Protein AF-A0A2E0HVS5-F1 (afdb_monomer_lite)

Sequence (88 aa):
EKIAENPWAQRGAVIALAGLGASSYVKNTAGAAESQDRIDDLKKNDPNNIGIGAHESSRDGAKSTASLSLGVAVASLVYGYFAGVFTE

Radius of gyration: 19.06 Å; chains: 1; bounding box: 39×22×56 Å

Secondary structure (DSSP, 8-state):
--GGG-HHHHHHHHHHHHHHHHHHHHHHHHHHHHHHHHHHHHHHH-TT-THHHHHHHHHHHHHHHHHHHHHHHHHHHHHHHHTTTT--

pLDDT: mean 77.66, std 8.37, range [40.75, 86.62]

Foldseek 3Di:
DDPVPPLVSLLVVLVVLLVQLQVLLVVLQVLLVVLVVVLVVCCVVPVPDPCNVVSVVSNVVSNVSSVVSNVRNVVSVVCCVVVCSVPD

Structure (mmCIF, N/CA/C/O backbone):
data_AF-A0A2E0HVS5-F1
#
_entry.id   AF-A0A2E0HVS5-F1
#
loop_
_atom_site.group_PDB
_atom_site.id
_atom_site.type_symbol
_atom_site.label_atom_id
_atom_site.label_alt_id
_atom_site.label_comp_id
_atom_site.label_asym_id
_atom_site.label_entity_id
_atom_site.label_seq_id
_atom_site.pdbx_PDB_ins_code
_atom_site.Cartn_x
_atom_site.Cartn_y
_atom_site.Cartn_z
_atom_site.occupancy
_atom_site.B_iso_or_equiv
_atom_site.auth_seq_id
_atom_site.auth_comp_id
_atom_site.auth_asym_id
_atom_site.auth_atom_id
_atom_site.pdbx_PDB_model_num
ATOM 1 N N . GLU A 1 1 ? -12.591 19.399 27.922 1.00 40.75 1 GLU A N 1
ATOM 2 C CA . GLU A 1 1 ? -12.429 17.945 28.111 1.00 40.75 1 GLU A CA 1
ATOM 3 C C . GLU A 1 1 ? -11.968 17.272 26.824 1.00 40.75 1 GLU A C 1
ATOM 5 O O . GLU A 1 1 ? -12.064 17.852 25.746 1.00 40.75 1 GLU A O 1
ATOM 10 N N . LYS A 1 2 ? -11.369 16.090 26.966 1.00 51.03 2 LYS A N 1
ATOM 11 C CA . LYS A 1 2 ? -10.648 15.340 25.939 1.00 51.03 2 LYS A CA 1
ATOM 12 C C . LYS A 1 2 ? -11.560 14.934 24.779 1.00 51.03 2 LYS A C 1
ATOM 14 O O . LYS A 1 2 ? -12.438 14.097 24.934 1.00 51.03 2 LYS A O 1
ATOM 19 N N . ILE A 1 3 ? -11.226 15.380 23.570 1.00 48.59 3 ILE A N 1
ATOM 20 C CA . ILE A 1 3 ? -11.726 14.780 22.315 1.00 48.59 3 ILE A CA 1
ATOM 21 C C . ILE A 1 3 ? -11.408 13.261 22.270 1.00 48.59 3 ILE A C 1
ATOM 23 O O . ILE A 1 3 ? -12.083 12.497 21.590 1.00 48.59 3 ILE A O 1
ATOM 27 N N . ALA A 1 4 ? -10.427 12.815 23.067 1.00 53.28 4 ALA A N 1
ATOM 28 C CA . ALA A 1 4 ? -10.039 11.420 23.260 1.00 53.28 4 ALA A CA 1
ATOM 29 C C . ALA A 1 4 ? -10.973 10.574 24.160 1.00 53.28 4 ALA A C 1
ATOM 31 O O . ALA A 1 4 ? -10.709 9.389 24.310 1.00 53.28 4 ALA A O 1
ATOM 32 N N . GLU A 1 5 ? -12.027 11.131 24.770 1.00 59.16 5 GLU A N 1
ATOM 33 C CA . GLU A 1 5 ? -12.972 10.354 25.605 1.00 59.16 5 GLU A CA 1
ATOM 34 C C . GLU A 1 5 ? -14.247 9.927 24.869 1.00 59.16 5 GLU A C 1
ATOM 36 O O . GLU A 1 5 ? -15.031 9.154 25.413 1.00 59.16 5 GLU A O 1
ATOM 41 N N . ASN A 1 6 ? -14.462 10.377 23.627 1.00 68.56 6 ASN A N 1
ATOM 42 C CA . ASN A 1 6 ? -15.585 9.897 22.829 1.00 68.56 6 ASN A CA 1
ATOM 43 C C . ASN A 1 6 ? -15.168 8.638 22.040 1.00 68.56 6 ASN A C 1
ATOM 45 O O . ASN A 1 6 ? -14.412 8.762 21.068 1.00 68.56 6 ASN A O 1
ATOM 49 N N . PRO A 1 7 ? -15.676 7.439 22.384 1.00 67.75 7 PRO A N 1
ATOM 50 C CA . PRO A 1 7 ? -15.333 6.200 21.684 1.00 67.75 7 PRO A CA 1
ATOM 51 C C . PRO A 1 7 ? -15.648 6.256 20.180 1.00 67.75 7 PRO A C 1
ATOM 53 O O . PRO A 1 7 ? -14.939 5.650 19.377 1.00 67.75 7 PRO A O 1
ATOM 56 N N . TRP A 1 8 ? -16.629 7.060 19.756 1.00 75.19 8 TRP A N 1
ATOM 57 C CA . TRP A 1 8 ? -16.914 7.293 18.336 1.00 75.19 8 TRP A CA 1
ATOM 58 C C . TRP A 1 8 ? -15.855 8.145 17.631 1.00 75.19 8 TRP A C 1
ATOM 60 O O . TRP A 1 8 ? -15.556 7.899 16.463 1.00 75.19 8 TRP A O 1
ATOM 70 N N . ALA A 1 9 ? -15.249 9.111 18.327 1.00 78.44 9 ALA A N 1
ATOM 71 C CA . ALA A 1 9 ? -14.152 9.907 17.777 1.00 78.44 9 ALA A CA 1
ATOM 72 C C . ALA A 1 9 ? -12.890 9.048 17.595 1.00 78.44 9 ALA A C 1
ATOM 74 O O . ALA A 1 9 ? -12.225 9.138 16.564 1.00 78.44 9 ALA A O 1
ATOM 75 N N . GLN A 1 10 ? -12.607 8.156 18.550 1.00 73.00 10 GLN A N 1
ATOM 76 C CA . GLN A 1 10 ? -11.494 7.209 18.455 1.00 73.00 10 GLN A CA 1
ATOM 77 C C . GLN A 1 10 ? -11.719 6.168 17.343 1.00 73.00 10 GLN A C 1
ATOM 79 O O . GLN A 1 10 ? -10.813 5.936 16.541 1.00 73.00 10 GLN A O 1
ATOM 84 N N . ARG A 1 11 ? -12.939 5.615 17.217 1.00 80.38 11 ARG A N 1
ATOM 85 C CA . ARG A 1 11 ? -13.353 4.761 16.080 1.00 80.38 11 ARG A CA 1
ATOM 86 C C . ARG A 1 11 ? -13.151 5.468 14.744 1.00 80.38 11 ARG A C 1
ATOM 88 O O . ARG A 1 11 ? -12.515 4.917 13.847 1.00 80.38 11 ARG A O 1
ATOM 95 N N . GLY A 1 12 ? -13.656 6.695 14.626 1.00 82.50 12 GLY A N 1
ATOM 96 C CA . GLY A 1 12 ? -13.537 7.501 13.413 1.00 82.50 12 GLY A CA 1
ATOM 97 C C . GLY A 1 12 ? -12.082 7.756 13.019 1.00 82.50 12 GLY A C 1
ATOM 98 O O . GLY A 1 12 ? -11.729 7.581 11.856 1.00 82.50 12 GLY A O 1
ATOM 99 N N . ALA A 1 13 ? -11.221 8.090 13.984 1.00 82.75 13 ALA A N 1
ATOM 100 C CA . ALA A 1 13 ? -9.799 8.323 13.739 1.00 82.75 13 ALA A CA 1
ATOM 101 C C . ALA A 1 13 ? -9.067 7.059 13.256 1.00 82.75 13 ALA A C 1
ATOM 103 O O . ALA A 1 13 ? -8.303 7.126 12.292 1.00 82.75 13 ALA A O 1
ATOM 104 N N . VAL A 1 14 ? -9.326 5.904 13.880 1.00 82.69 14 VAL A N 1
ATOM 105 C CA . VAL A 1 14 ? -8.714 4.625 13.482 1.00 82.69 14 VAL A CA 1
ATOM 106 C C . VAL A 1 14 ? -9.144 4.217 12.073 1.00 82.69 14 VAL A C 1
ATOM 108 O O . VAL A 1 14 ? -8.297 3.860 11.255 1.00 82.69 14 VAL A O 1
ATOM 111 N N . ILE A 1 15 ? -10.441 4.306 11.760 1.00 84.69 15 ILE A N 1
ATOM 112 C CA . ILE A 1 15 ? -10.958 3.975 10.424 1.00 84.69 15 ILE A CA 1
ATOM 113 C C . ILE A 1 15 ? -10.425 4.957 9.377 1.00 84.69 15 ILE A C 1
ATOM 115 O O . ILE A 1 15 ? -10.043 4.531 8.289 1.00 84.69 15 ILE A O 1
ATOM 119 N N . ALA A 1 16 ? -10.344 6.251 9.696 1.00 85.12 16 ALA A N 1
ATOM 120 C CA . ALA A 1 16 ? -9.780 7.247 8.791 1.00 85.12 16 ALA A CA 1
ATOM 121 C C . ALA A 1 16 ? -8.303 6.956 8.484 1.00 85.12 16 ALA A C 1
ATOM 123 O O . ALA A 1 16 ? -7.922 6.930 7.316 1.00 85.12 16 ALA A O 1
ATOM 124 N N . LEU A 1 17 ? -7.481 6.663 9.498 1.00 83.69 17 LEU A N 1
ATOM 125 C CA . LEU A 1 17 ? -6.075 6.281 9.310 1.00 83.69 17 LEU A CA 1
ATOM 126 C C . LEU A 1 17 ? -5.930 4.996 8.490 1.00 83.69 17 LEU A C 1
ATOM 128 O O . LEU A 1 17 ? -5.126 4.950 7.558 1.00 83.69 17 LEU A O 1
ATOM 132 N N . ALA A 1 18 ? -6.742 3.979 8.783 1.00 81.50 18 ALA A N 1
ATOM 133 C CA . ALA A 1 18 ? -6.752 2.737 8.020 1.00 81.50 18 ALA A CA 1
ATOM 134 C C . ALA A 1 18 ? -7.162 2.964 6.554 1.00 81.50 18 ALA A C 1
ATOM 136 O O . ALA A 1 18 ? -6.509 2.455 5.643 1.00 81.50 18 ALA A O 1
ATOM 137 N N . GLY A 1 19 ? -8.192 3.778 6.313 1.00 81.69 19 GLY A N 1
ATOM 138 C CA . GLY A 1 19 ? -8.658 4.142 4.975 1.00 81.69 19 GLY A CA 1
ATOM 139 C C . GLY A 1 19 ? -7.637 4.966 4.187 1.00 81.69 19 GLY A C 1
ATOM 140 O O . GLY A 1 19 ? -7.427 4.723 2.996 1.00 81.69 19 GLY A O 1
ATOM 141 N N . LEU A 1 20 ? -6.942 5.902 4.837 1.00 83.50 20 LEU A N 1
ATOM 142 C CA . LEU A 1 20 ? -5.846 6.662 4.228 1.00 83.50 20 LEU A CA 1
ATOM 143 C C . LEU A 1 20 ? -4.660 5.752 3.878 1.00 83.50 20 LEU A C 1
ATOM 145 O O . LEU A 1 20 ? -4.141 5.832 2.767 1.00 83.50 20 LEU A O 1
ATOM 149 N N . GLY A 1 21 ? -4.279 4.835 4.771 1.00 79.00 21 GLY A N 1
ATOM 150 C CA . GLY A 1 21 ? -3.224 3.853 4.505 1.00 79.00 21 GLY A CA 1
ATOM 151 C C . GLY A 1 21 ? -3.574 2.906 3.351 1.0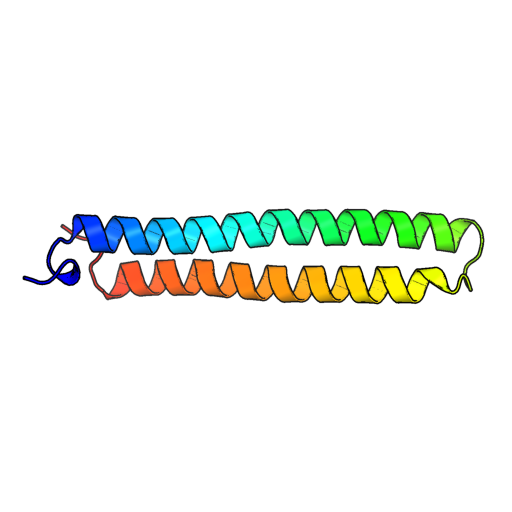0 79.00 21 GLY A C 1
ATOM 152 O O . GLY A 1 21 ? -2.772 2.715 2.438 1.00 79.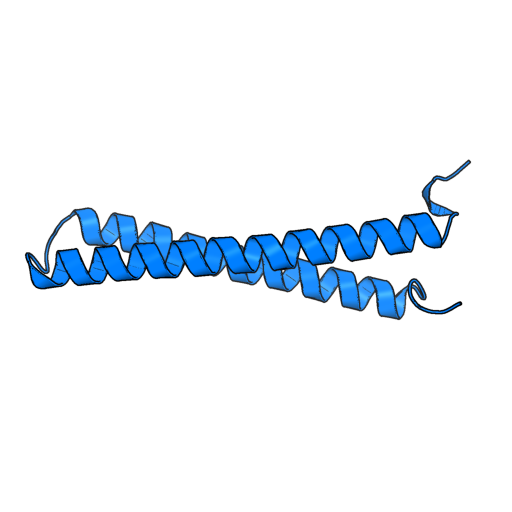00 21 GLY A O 1
ATOM 153 N N . ALA A 1 22 ? -4.800 2.377 3.320 1.00 77.94 22 ALA A N 1
ATOM 154 C CA . ALA A 1 22 ? -5.262 1.500 2.244 1.00 77.94 22 ALA A CA 1
ATOM 155 C C . ALA A 1 22 ? -5.373 2.234 0.894 1.00 77.94 22 ALA A C 1
ATOM 157 O O . ALA A 1 22 ? -4.924 1.725 -0.132 1.00 77.94 22 ALA A O 1
ATOM 158 N N . SER A 1 23 ? -5.923 3.451 0.875 1.00 78.75 23 SER A N 1
ATOM 159 C CA . SER A 1 23 ? -6.030 4.245 -0.358 1.00 78.75 23 SER A CA 1
ATOM 160 C C . SER A 1 23 ? -4.663 4.680 -0.894 1.00 78.75 23 SER A C 1
ATOM 162 O O . SER A 1 23 ? -4.436 4.622 -2.104 1.00 78.75 23 SER A O 1
ATOM 164 N N . SER A 1 24 ? -3.734 5.052 -0.009 1.00 76.81 24 SER A N 1
ATOM 165 C CA . SER A 1 24 ? -2.340 5.328 -0.364 1.00 76.81 24 SER A CA 1
ATOM 166 C C . SER A 1 24 ? -1.660 4.079 -0.936 1.00 76.81 24 SER A C 1
ATOM 168 O O . SER A 1 24 ? -1.053 4.163 -2.001 1.00 76.81 24 SER A O 1
ATOM 170 N N . TYR A 1 25 ? -1.855 2.900 -0.327 1.00 74.06 25 TYR A N 1
ATOM 171 C CA . TYR A 1 25 ? -1.358 1.623 -0.859 1.00 74.06 25 TYR A CA 1
ATOM 172 C C . TYR A 1 25 ? -1.835 1.358 -2.292 1.00 74.06 25 TYR A C 1
ATOM 174 O O . TYR A 1 25 ? -1.017 1.059 -3.165 1.00 74.06 25 TYR A O 1
ATOM 182 N N . VAL A 1 26 ? -3.136 1.510 -2.557 1.00 81.94 26 VAL A N 1
ATOM 183 C CA . VAL A 1 26 ? -3.710 1.274 -3.892 1.00 81.94 26 VAL A CA 1
ATOM 184 C C . VAL A 1 26 ? -3.134 2.250 -4.919 1.00 81.94 26 VAL A C 1
ATOM 186 O O . VAL A 1 26 ? -2.675 1.819 -5.976 1.00 81.94 26 VAL A O 1
ATOM 189 N N . LYS A 1 27 ? -3.098 3.553 -4.608 1.00 81.44 27 LYS A N 1
ATOM 190 C CA . LYS A 1 27 ? -2.565 4.579 -5.522 1.00 81.44 27 LYS A CA 1
ATOM 191 C C . LYS A 1 27 ? -1.101 4.338 -5.865 1.00 81.44 27 LYS A C 1
ATOM 193 O O . LYS A 1 27 ? -0.716 4.428 -7.026 1.00 81.44 27 LYS A O 1
ATOM 198 N N . ASN A 1 28 ? -0.296 3.998 -4.868 1.00 77.94 28 ASN A N 1
ATOM 199 C CA . ASN A 1 28 ? 1.120 3.763 -5.091 1.00 77.94 28 ASN A CA 1
ATOM 200 C C . ASN A 1 28 ? 1.398 2.437 -5.803 1.00 77.94 28 ASN A C 1
ATOM 202 O O . ASN A 1 28 ? 2.328 2.352 -6.597 1.00 77.94 28 ASN A O 1
ATOM 206 N N . THR A 1 29 ? 0.568 1.418 -5.580 1.00 77.56 29 THR A N 1
ATOM 207 C CA . THR A 1 29 ? 0.638 0.171 -6.353 1.00 77.56 29 THR A CA 1
ATOM 208 C C . THR A 1 29 ? 0.291 0.421 -7.823 1.00 77.56 29 THR A C 1
ATOM 210 O O . THR A 1 29 ? 0.985 -0.081 -8.704 1.00 77.56 29 THR A O 1
ATOM 213 N N . ALA A 1 30 ? -0.717 1.255 -8.101 1.00 81.44 30 ALA A N 1
ATOM 214 C CA . ALA A 1 30 ? -1.062 1.660 -9.463 1.00 81.44 30 ALA A CA 1
ATOM 215 C C . ALA A 1 30 ? 0.063 2.471 -10.134 1.00 81.44 30 ALA A C 1
ATOM 217 O O . ALA A 1 30 ? 0.449 2.159 -11.256 1.00 81.44 30 ALA A O 1
ATOM 218 N N . GLY A 1 31 ? 0.659 3.443 -9.432 1.00 73.75 31 GLY A N 1
ATOM 219 C CA . GLY A 1 31 ? 1.802 4.207 -9.952 1.00 73.75 31 GLY A CA 1
ATOM 220 C C . GLY A 1 31 ? 3.054 3.349 -10.193 1.00 73.75 31 GLY A C 1
ATOM 221 O O . GLY A 1 31 ? 3.806 3.587 -11.141 1.00 73.75 31 GLY A O 1
ATOM 222 N N . ALA A 1 32 ? 3.261 2.306 -9.382 1.00 76.81 32 ALA A N 1
ATOM 223 C CA . ALA A 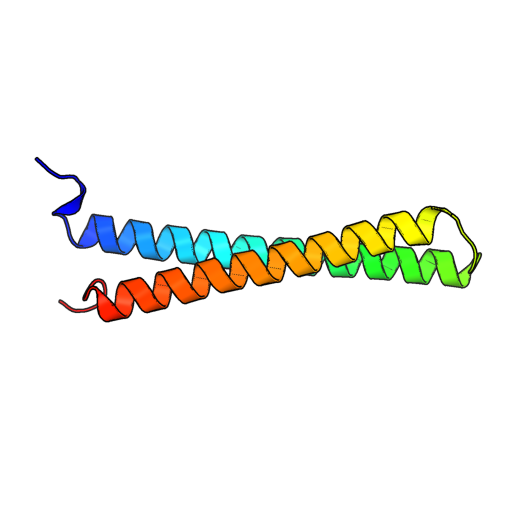1 32 ? 4.308 1.317 -9.621 1.00 76.81 32 ALA A CA 1
ATOM 224 C C . ALA A 1 32 ? 4.044 0.496 -10.895 1.00 76.81 32 ALA A C 1
ATOM 226 O O . ALA A 1 32 ? 4.987 0.220 -11.635 1.00 76.81 32 ALA A O 1
ATOM 227 N N . ALA A 1 33 ? 2.789 0.122 -11.162 1.00 80.38 33 ALA A N 1
ATOM 228 C CA . ALA A 1 33 ? 2.412 -0.589 -12.383 1.00 80.38 33 ALA A CA 1
ATOM 229 C C . ALA A 1 33 ? 2.605 0.286 -13.632 1.00 80.38 33 ALA A C 1
ATOM 231 O O . ALA A 1 33 ? 3.260 -0.145 -14.571 1.00 80.38 33 ALA A O 1
ATOM 232 N N . GLU A 1 34 ? 2.167 1.546 -13.607 1.00 84.88 34 GLU A N 1
ATOM 233 C CA . GLU A 1 34 ? 2.380 2.479 -14.725 1.00 84.88 34 GLU A CA 1
ATOM 234 C C . GLU A 1 34 ? 3.876 2.725 -14.999 1.00 84.88 34 GLU A C 1
ATOM 236 O O . GLU A 1 34 ? 4.319 2.778 -16.147 1.00 84.88 34 GLU A O 1
ATOM 241 N N . SER A 1 35 ? 4.687 2.820 -13.940 1.00 76.69 35 SER A N 1
ATOM 242 C CA . SER A 1 35 ? 6.144 2.918 -14.085 1.00 76.69 35 SER A CA 1
ATOM 243 C C . SER A 1 35 ? 6.747 1.647 -14.690 1.00 76.69 35 SER A C 1
ATOM 245 O O . SER A 1 35 ? 7.685 1.746 -15.476 1.00 76.69 35 SER A O 1
ATOM 247 N N . GLN A 1 36 ? 6.210 0.465 -14.363 1.00 80.12 36 GLN A N 1
ATOM 248 C CA . GLN A 1 36 ? 6.608 -0.809 -14.969 1.00 80.12 36 GLN A CA 1
ATOM 249 C C . GLN A 1 36 ? 6.261 -0.853 -16.461 1.00 80.12 36 GLN A C 1
ATOM 251 O O . GLN A 1 36 ? 7.132 -1.193 -17.255 1.00 80.12 36 GLN A O 1
ATOM 256 N N . ASP A 1 37 ? 5.057 -0.427 -16.845 1.00 86.62 37 ASP A N 1
ATOM 257 C CA . ASP A 1 37 ? 4.638 -0.372 -18.251 1.00 86.62 37 ASP A CA 1
ATOM 258 C C . ASP A 1 37 ? 5.561 0.546 -19.066 1.00 86.62 37 ASP A C 1
ATOM 260 O O . ASP A 1 37 ? 6.005 0.192 -20.157 1.00 86.62 37 ASP A O 1
ATOM 264 N N . ARG A 1 38 ? 5.943 1.704 -18.506 1.00 83.38 38 ARG A N 1
ATOM 265 C CA . ARG A 1 38 ? 6.925 2.610 -19.127 1.00 83.38 38 ARG A CA 1
ATOM 266 C C . ARG A 1 38 ? 8.315 1.992 -19.244 1.00 83.38 38 ARG A C 1
ATOM 268 O O . ARG A 1 38 ? 8.972 2.195 -20.262 1.00 83.38 38 ARG A O 1
ATOM 275 N N . ILE A 1 39 ? 8.778 1.256 -18.231 1.00 83.44 39 ILE A N 1
ATOM 276 C CA . ILE A 1 39 ? 10.053 0.526 -18.299 1.00 83.44 39 ILE A CA 1
ATOM 277 C C . ILE A 1 39 ? 10.007 -0.508 -19.419 1.00 83.44 39 ILE A C 1
ATOM 279 O O . ILE A 1 39 ? 10.966 -0.603 -20.181 1.00 83.44 39 ILE A O 1
ATOM 283 N N . ASP A 1 40 ? 8.920 -1.267 -19.522 1.00 85.94 40 ASP A N 1
ATOM 284 C CA . ASP A 1 40 ? 8.779 -2.336 -20.505 1.00 85.94 40 ASP A CA 1
ATOM 285 C C . ASP A 1 40 ? 8.695 -1.763 -21.934 1.00 85.94 40 ASP A C 1
ATOM 287 O O . ASP A 1 40 ? 9.377 -2.261 -22.834 1.00 85.94 40 ASP A O 1
ATOM 291 N N . ASP A 1 41 ? 7.976 -0.652 -22.131 1.00 85.56 41 ASP A N 1
ATOM 292 C CA . ASP A 1 41 ? 7.939 0.099 -23.396 1.00 85.56 41 ASP A CA 1
ATOM 293 C C . ASP A 1 41 ? 9.314 0.656 -23.791 1.00 85.56 41 ASP A C 1
ATOM 295 O O . ASP A 1 41 ? 9.717 0.585 -24.959 1.00 85.56 41 ASP A O 1
ATOM 299 N N . LEU A 1 42 ? 10.055 1.211 -22.827 1.00 82.38 42 LEU A N 1
ATOM 300 C CA . LEU A 1 42 ? 11.405 1.714 -23.066 1.00 82.38 42 LEU A CA 1
ATOM 301 C C . LEU A 1 42 ? 12.357 0.562 -23.388 1.00 82.38 42 LEU A C 1
ATOM 303 O O . LEU A 1 42 ? 13.053 0.642 -24.394 1.00 82.38 42 LEU A O 1
ATOM 307 N N . LYS A 1 43 ? 12.326 -0.538 -22.624 1.00 84.94 43 LYS A N 1
ATOM 308 C CA . LYS A 1 43 ? 13.168 -1.724 -22.855 1.00 84.94 43 LYS A CA 1
ATOM 309 C C . LYS A 1 43 ? 12.915 -2.374 -24.209 1.00 84.94 43 LYS A C 1
ATOM 311 O O . LYS A 1 43 ? 13.848 -2.902 -24.811 1.00 84.94 43 LYS A O 1
ATOM 316 N N . LYS A 1 44 ? 11.673 -2.330 -24.695 1.00 84.94 44 LYS A N 1
ATOM 317 C CA 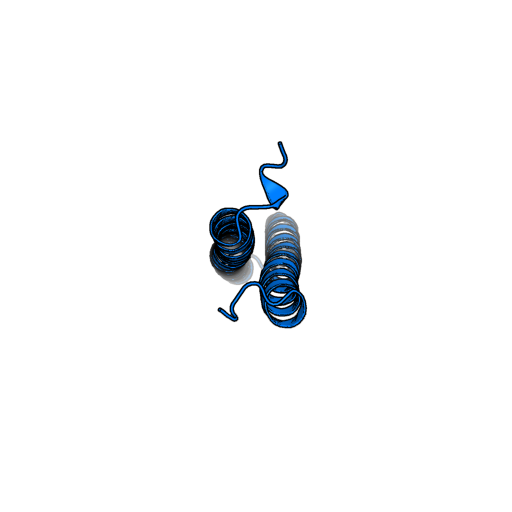. LYS A 1 44 ? 11.292 -2.864 -26.007 1.00 84.94 44 LYS A CA 1
ATOM 318 C C . LYS A 1 44 ? 11.910 -2.084 -27.169 1.00 84.94 44 LYS A C 1
ATOM 320 O O . LYS A 1 44 ? 12.196 -2.683 -28.202 1.00 84.94 44 LYS A O 1
ATOM 325 N N . ASN A 1 45 ? 12.099 -0.774 -27.007 1.00 78.06 45 ASN A N 1
ATOM 326 C CA . ASN A 1 45 ? 12.644 0.100 -28.047 1.00 78.06 45 ASN A CA 1
ATOM 327 C C . ASN A 1 45 ? 14.158 0.317 -27.905 1.00 78.06 45 ASN A C 1
ATOM 329 O O . ASN A 1 45 ? 14.873 0.282 -28.900 1.00 78.06 45 ASN A O 1
ATOM 333 N N . ASP A 1 46 ? 14.641 0.526 -26.680 1.00 78.38 46 ASP A N 1
ATOM 334 C CA . ASP A 1 46 ? 16.057 0.647 -26.346 1.00 78.38 46 ASP A CA 1
ATOM 335 C C . ASP A 1 46 ? 16.315 0.125 -24.912 1.00 78.38 46 ASP A C 1
ATOM 337 O O . ASP A 1 46 ? 15.997 0.795 -23.925 1.00 78.38 46 ASP A O 1
ATOM 341 N N . PRO A 1 47 ? 16.896 -1.078 -24.755 1.00 74.81 47 PRO A N 1
ATOM 342 C CA . PRO A 1 47 ? 17.107 -1.696 -23.445 1.00 74.81 47 PRO A CA 1
ATOM 343 C C . PRO A 1 47 ? 18.136 -0.981 -22.559 1.00 74.81 47 PRO A C 1
ATOM 345 O O . PRO A 1 47 ? 18.203 -1.284 -21.369 1.00 74.81 47 PRO A O 1
ATOM 348 N N . ASN A 1 48 ? 18.905 -0.028 -23.100 1.00 77.62 48 ASN A N 1
ATOM 349 C CA . ASN A 1 48 ? 19.894 0.765 -22.364 1.00 77.62 48 ASN A CA 1
ATOM 350 C C . ASN A 1 48 ? 19.435 2.216 -22.149 1.00 77.62 48 ASN A C 1
ATOM 352 O O . ASN A 1 48 ? 20.246 3.084 -21.814 1.00 77.62 48 ASN A O 1
ATOM 356 N N . ASN A 1 49 ? 18.142 2.490 -22.333 1.00 80.12 49 ASN A N 1
ATOM 357 C CA . ASN A 1 49 ? 17.610 3.834 -22.238 1.00 80.12 49 ASN A CA 1
ATOM 358 C C . ASN A 1 49 ? 17.825 4.394 -20.825 1.00 80.12 49 ASN A C 1
ATOM 360 O O . ASN A 1 49 ? 17.385 3.819 -19.829 1.00 80.12 49 ASN A O 1
ATOM 364 N N . ILE A 1 50 ? 18.469 5.558 -20.745 1.00 78.31 50 ILE A N 1
ATOM 365 C CA . ILE A 1 50 ? 18.843 6.225 -19.488 1.00 78.31 50 ILE A CA 1
ATOM 366 C C . ILE A 1 50 ? 17.600 6.532 -18.622 1.00 78.31 50 ILE A C 1
ATOM 368 O O . ILE A 1 50 ? 17.689 6.591 -17.396 1.00 78.31 50 ILE A O 1
ATOM 372 N N . GLY A 1 51 ? 16.418 6.661 -19.238 1.00 76.31 51 GLY A N 1
ATOM 373 C CA . GLY A 1 51 ? 15.136 6.848 -18.553 1.00 76.31 51 GLY A CA 1
ATOM 374 C C . GLY A 1 51 ? 14.615 5.615 -17.802 1.00 76.31 51 GLY A C 1
ATOM 375 O O . GLY A 1 51 ? 13.802 5.771 -16.892 1.00 76.31 51 GLY A O 1
ATOM 376 N N . ILE A 1 52 ? 15.100 4.403 -18.109 1.00 77.88 52 ILE A N 1
ATOM 377 C CA . ILE A 1 52 ? 14.674 3.159 -17.438 1.00 77.88 52 ILE A CA 1
ATOM 378 C C . ILE A 1 52 ? 15.008 3.207 -15.946 1.00 77.88 52 ILE A C 1
ATOM 380 O O . ILE A 1 52 ? 14.148 2.906 -15.122 1.00 77.88 52 ILE A O 1
ATOM 384 N N . GLY A 1 53 ? 16.216 3.652 -15.583 1.00 81.19 53 GLY A N 1
ATOM 385 C CA . GLY A 1 53 ? 16.634 3.735 -14.180 1.00 81.19 53 GLY A CA 1
ATOM 386 C C . GLY A 1 53 ? 15.789 4.715 -13.356 1.00 81.19 53 GLY A C 1
ATOM 387 O O . GLY A 1 53 ? 15.498 4.461 -12.187 1.00 81.19 53 GLY A O 1
ATOM 388 N N . ALA A 1 54 ? 15.329 5.812 -13.968 1.00 79.94 54 ALA A N 1
ATOM 389 C CA . ALA A 1 54 ? 14.441 6.771 -13.311 1.00 79.94 54 ALA A CA 1
ATOM 390 C C . ALA A 1 54 ? 13.055 6.165 -13.032 1.00 79.94 54 ALA A C 1
ATOM 392 O O . ALA A 1 54 ? 12.521 6.326 -11.932 1.00 79.94 54 ALA A O 1
ATOM 393 N N . HIS A 1 55 ? 12.498 5.421 -13.991 1.00 79.81 55 HIS A N 1
ATOM 394 C CA . HIS A 1 55 ?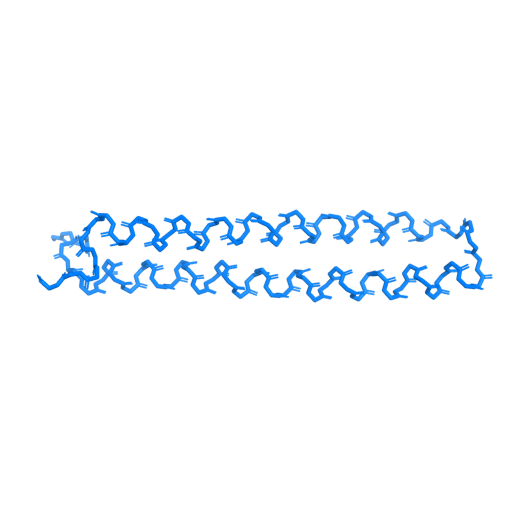 11.235 4.714 -13.792 1.00 79.81 55 HIS A CA 1
ATOM 395 C C . HIS A 1 55 ? 11.369 3.524 -12.828 1.00 79.81 55 HIS A C 1
ATOM 397 O O . HIS A 1 55 ? 10.451 3.290 -12.045 1.00 79.81 55 HIS A O 1
ATOM 403 N N . GLU A 1 56 ? 12.502 2.810 -12.810 1.00 81.12 56 GLU A N 1
ATOM 404 C CA . GLU A 1 56 ? 12.764 1.736 -11.835 1.00 81.12 56 GLU A CA 1
ATOM 405 C C . GLU A 1 56 ? 12.825 2.294 -10.408 1.00 81.12 56 GLU A C 1
ATOM 407 O O .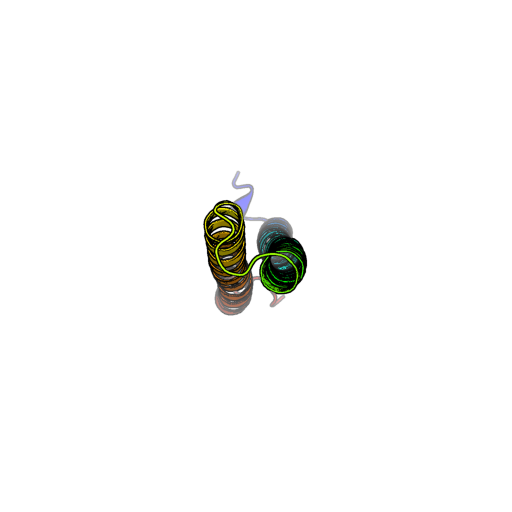 GLU A 1 56 ? 12.145 1.781 -9.521 1.00 81.12 56 GLU A O 1
ATOM 412 N N . SER A 1 57 ? 13.530 3.410 -10.201 1.00 83.56 57 SER A N 1
ATOM 413 C CA . SER A 1 57 ? 13.571 4.104 -8.907 1.00 83.56 57 SER A CA 1
ATOM 414 C C . SER A 1 57 ? 12.189 4.614 -8.475 1.00 83.56 57 SER A C 1
ATOM 416 O O . SER A 1 57 ? 11.788 4.442 -7.322 1.00 83.56 57 SER A O 1
ATOM 418 N N . SER A 1 58 ? 11.410 5.177 -9.408 1.00 77.69 58 SER A N 1
ATOM 419 C CA . SER A 1 58 ? 10.036 5.615 -9.133 1.00 77.69 58 SER A CA 1
ATOM 420 C C . SER A 1 58 ? 9.125 4.444 -8.751 1.00 77.69 58 SER A C 1
ATOM 422 O O . SER A 1 58 ? 8.418 4.521 -7.746 1.00 77.69 58 SER A O 1
ATOM 424 N N . ARG A 1 59 ? 9.202 3.322 -9.478 1.00 81.25 59 ARG A N 1
ATOM 425 C CA . ARG A 1 59 ? 8.479 2.081 -9.170 1.00 81.25 59 ARG A CA 1
ATOM 426 C C . ARG A 1 59 ? 8.843 1.545 -7.790 1.00 81.25 59 ARG A C 1
ATOM 428 O O . ARG A 1 59 ? 7.955 1.164 -7.029 1.00 81.25 59 ARG A O 1
ATOM 435 N N . ASP A 1 60 ? 10.128 1.484 -7.469 1.00 82.75 60 ASP A N 1
ATOM 436 C CA . ASP A 1 60 ? 10.603 0.903 -6.215 1.00 82.75 60 ASP A CA 1
ATOM 437 C C . ASP A 1 60 ? 10.240 1.801 -5.023 1.00 82.75 60 ASP A C 1
ATOM 439 O O . ASP A 1 60 ? 9.756 1.309 -3.998 1.00 82.75 60 ASP A O 1
ATOM 443 N N . GLY A 1 61 ? 10.332 3.125 -5.188 1.00 81.06 61 GLY A N 1
ATOM 444 C CA . GLY A 1 61 ? 9.788 4.095 -4.235 1.00 81.06 61 GLY A CA 1
ATOM 445 C C . GLY A 1 61 ? 8.274 3.951 -4.067 1.00 81.06 61 GLY A C 1
ATOM 446 O O . GLY A 1 61 ? 7.761 3.963 -2.944 1.00 81.06 61 GLY A O 1
ATOM 447 N N . ALA A 1 62 ? 7.553 3.724 -5.167 1.00 79.38 62 ALA A N 1
ATOM 448 C CA . ALA A 1 62 ? 6.117 3.519 -5.140 1.00 79.38 62 ALA A CA 1
ATOM 449 C C . ALA A 1 62 ? 5.733 2.219 -4.393 1.00 79.38 62 ALA A C 1
ATOM 451 O O . ALA A 1 62 ? 4.863 2.222 -3.520 1.00 79.38 62 ALA A O 1
ATOM 452 N N . LYS A 1 63 ? 6.447 1.114 -4.622 1.00 78.12 63 LYS A N 1
ATOM 453 C CA . LYS A 1 63 ? 6.266 -0.143 -3.871 1.00 78.12 63 LYS A CA 1
ATOM 454 C C . LYS A 1 63 ? 6.601 -0.005 -2.385 1.00 78.12 63 LYS A C 1
ATOM 456 O O . LYS A 1 63 ? 5.879 -0.542 -1.541 1.00 78.12 63 LYS A O 1
ATOM 461 N N . SER A 1 64 ? 7.669 0.721 -2.057 1.00 83.81 64 SER A N 1
ATOM 462 C CA . SER A 1 64 ? 8.083 0.968 -0.672 1.00 83.81 64 SER A CA 1
ATOM 463 C C . SER A 1 64 ? 7.009 1.740 0.096 1.00 83.81 64 SER A C 1
ATOM 465 O O . SER A 1 64 ? 6.501 1.269 1.115 1.00 83.81 64 SER A O 1
ATOM 467 N N . THR A 1 65 ? 6.555 2.868 -0.451 1.00 79.38 65 THR A N 1
ATOM 468 C CA . THR A 1 65 ? 5.498 3.672 0.169 1.00 79.38 65 THR A CA 1
ATOM 469 C C . THR A 1 65 ? 4.152 2.944 0.176 1.00 79.38 65 THR A C 1
ATOM 471 O O . THR A 1 65 ? 3.401 3.099 1.139 1.00 79.38 65 THR A O 1
ATOM 474 N N . ALA A 1 66 ? 3.855 2.082 -0.807 1.00 79.69 66 ALA A N 1
ATOM 475 C CA . ALA A 1 66 ? 2.692 1.197 -0.734 1.00 79.69 66 ALA A CA 1
ATOM 476 C C . ALA A 1 66 ? 2.792 0.308 0.516 1.00 79.69 66 ALA A C 1
ATOM 478 O O . ALA A 1 66 ? 1.920 0.350 1.381 1.00 79.69 66 ALA A O 1
ATOM 479 N N . SER A 1 67 ? 3.885 -0.442 0.649 1.00 82.12 67 SER A N 1
ATOM 480 C CA . SER A 1 67 ? 4.112 -1.376 1.759 1.00 82.12 67 SER A CA 1
ATOM 481 C C . SER A 1 67 ? 4.029 -0.685 3.122 1.00 82.12 67 SER A C 1
ATOM 483 O O . SER A 1 67 ? 3.412 -1.202 4.051 1.00 82.12 67 SER A O 1
ATOM 485 N N . LEU A 1 68 ? 4.584 0.522 3.223 1.00 82.00 68 LEU A N 1
ATOM 486 C CA . LEU A 1 68 ? 4.535 1.338 4.433 1.00 82.00 68 LEU A CA 1
ATOM 487 C C . LEU A 1 68 ? 3.103 1.800 4.743 1.00 82.00 68 LEU A C 1
ATOM 489 O O . LEU A 1 68 ? 2.649 1.684 5.878 1.00 82.00 68 LEU A O 1
ATOM 493 N N . SER A 1 69 ? 2.353 2.232 3.726 1.00 77.56 69 SER A N 1
ATOM 494 C CA . SER A 1 69 ? 0.942 2.623 3.860 1.00 77.56 69 SER A CA 1
ATOM 495 C C . SER A 1 69 ? 0.050 1.444 4.274 1.00 77.56 69 SER A C 1
ATOM 497 O O . SER A 1 69 ? -0.835 1.598 5.116 1.00 77.56 69 SER A O 1
ATOM 499 N N . LEU A 1 70 ? 0.316 0.251 3.732 1.00 78.44 70 LEU A N 1
ATOM 500 C CA . LEU A 1 70 ? -0.350 -0.991 4.126 1.00 78.44 70 LEU A CA 1
ATOM 501 C C . LEU A 1 70 ? -0.028 -1.352 5.580 1.00 78.44 70 LEU A C 1
ATOM 503 O O . LEU A 1 70 ? -0.931 -1.693 6.340 1.00 78.44 70 LEU A O 1
ATOM 507 N N . GLY A 1 71 ? 1.237 -1.220 5.983 1.00 82.62 71 GLY A N 1
ATOM 508 C CA . GLY A 1 71 ? 1.667 -1.415 7.366 1.00 82.62 71 GLY A CA 1
ATOM 509 C C . GLY A 1 71 ? 0.948 -0.473 8.331 1.00 82.62 71 GLY A C 1
ATOM 510 O O . GLY A 1 71 ? 0.435 -0.923 9.352 1.00 82.62 71 GLY A O 1
ATOM 511 N N . VAL A 1 72 ? 0.825 0.811 7.978 1.00 83.56 72 VAL A N 1
ATOM 512 C CA . VAL A 1 72 ? 0.061 1.797 8.761 1.00 83.56 72 VAL A CA 1
ATOM 513 C C . VAL A 1 72 ? -1.414 1.411 8.851 1.00 83.56 72 VAL A C 1
ATOM 515 O O . VAL A 1 72 ? -1.992 1.480 9.937 1.00 83.56 72 VAL A O 1
ATOM 518 N N . ALA A 1 73 ? -2.025 0.970 7.748 1.00 80.62 73 ALA A N 1
ATOM 519 C CA . ALA A 1 73 ? -3.419 0.538 7.756 1.00 80.62 73 ALA A CA 1
ATOM 520 C C . ALA A 1 73 ? -3.641 -0.665 8.684 1.00 80.62 73 ALA A C 1
ATOM 522 O O . ALA A 1 73 ? -4.522 -0.626 9.542 1.00 80.62 73 ALA A O 1
ATOM 523 N N . VAL A 1 74 ? -2.805 -1.701 8.569 1.00 82.19 74 VAL A N 1
ATOM 524 C CA . VAL A 1 74 ? -2.891 -2.902 9.413 1.00 82.19 74 VAL A CA 1
ATOM 525 C C . VAL A 1 74 ? -2.627 -2.565 10.879 1.00 82.19 74 VAL A C 1
ATOM 527 O O . VAL A 1 74 ? -3.414 -2.953 11.737 1.00 82.19 74 VAL A O 1
ATOM 530 N N . ALA A 1 75 ? -1.577 -1.798 11.181 1.00 81.94 75 ALA A N 1
ATOM 531 C CA . ALA A 1 75 ? -1.255 -1.391 12.547 1.00 81.94 75 ALA A CA 1
ATOM 532 C C . ALA A 1 75 ? -2.390 -0.576 13.185 1.00 81.94 75 ALA A C 1
ATOM 534 O O . ALA A 1 75 ? -2.721 -0.797 14.348 1.00 81.94 75 ALA A O 1
ATOM 535 N N . SER A 1 76 ? -3.029 0.311 12.416 1.00 81.69 76 SER A N 1
ATOM 536 C CA . SER A 1 76 ? -4.181 1.093 12.879 1.00 81.69 76 SER A CA 1
ATOM 537 C C . SER A 1 76 ? -5.366 0.191 13.230 1.00 81.69 76 SER A C 1
ATOM 539 O O . SER A 1 76 ? -5.967 0.348 14.291 1.00 81.69 76 SER A O 1
ATOM 541 N N . LEU A 1 77 ? -5.675 -0.797 12.383 1.00 80.81 77 LEU A N 1
ATOM 542 C CA . LEU A 1 77 ? -6.752 -1.762 12.638 1.00 80.81 77 LEU A CA 1
ATOM 543 C C . LEU A 1 77 ? -6.452 -2.659 13.846 1.00 80.81 77 LEU A C 1
ATOM 545 O O . LEU A 1 77 ? -7.324 -2.852 14.692 1.00 80.81 77 LEU A O 1
ATOM 549 N N . VAL A 1 78 ? -5.219 -3.162 13.962 1.00 84.19 78 VAL A N 1
ATOM 550 C CA . VAL A 1 78 ? -4.764 -3.966 15.108 1.00 84.19 78 VAL A CA 1
ATOM 551 C C . VAL A 1 78 ? -4.848 -3.157 16.402 1.00 84.19 78 VAL A C 1
ATOM 553 O O . VAL A 1 78 ? -5.373 -3.652 17.398 1.00 84.19 78 VAL A O 1
ATOM 556 N N . TYR A 1 79 ? -4.400 -1.899 16.386 1.00 80.50 79 TYR A N 1
ATOM 557 C CA . TYR A 1 79 ? -4.546 -0.995 17.524 1.00 80.50 79 TYR A CA 1
ATOM 558 C C . TYR A 1 79 ? -6.018 -0.804 17.896 1.00 80.50 79 TYR A C 1
ATOM 560 O O . TYR A 1 79 ? -6.365 -0.941 19.064 1.00 80.50 79 TYR A O 1
ATOM 568 N N . GLY A 1 80 ? -6.898 -0.559 16.920 1.00 78.69 80 GLY A N 1
ATOM 569 C CA . GLY A 1 80 ? -8.334 -0.428 17.169 1.00 78.69 80 GLY A CA 1
ATOM 570 C C . GLY A 1 80 ? -8.959 -1.680 17.794 1.00 78.69 80 GLY A C 1
ATOM 571 O O . GLY A 1 80 ? -9.792 -1.567 18.691 1.00 78.69 80 GLY A O 1
ATOM 572 N N . TYR A 1 81 ? -8.525 -2.871 17.378 1.00 78.19 81 TYR A N 1
ATOM 573 C CA . TYR A 1 81 ? -8.975 -4.131 17.971 1.00 78.19 81 TYR A CA 1
ATOM 574 C C . TYR A 1 81 ? -8.549 -4.260 19.442 1.00 78.19 81 TYR A C 1
ATOM 576 O O . TYR A 1 81 ? -9.391 -4.501 20.303 1.00 78.19 81 TYR A O 1
ATOM 584 N N . PHE A 1 82 ? -7.266 -4.043 19.757 1.00 81.00 82 PHE A N 1
ATOM 585 C CA . PHE A 1 82 ? -6.751 -4.194 21.127 1.00 81.00 82 PHE A CA 1
ATOM 586 C C . PHE A 1 82 ? -7.154 -3.068 22.077 1.00 81.00 82 PHE A C 1
ATOM 588 O O . PHE A 1 82 ? -7.349 -3.310 23.264 1.00 81.00 82 PHE A O 1
ATOM 595 N N . ALA A 1 83 ? -7.300 -1.845 21.576 1.00 78.06 83 ALA A N 1
ATOM 596 C CA . ALA A 1 83 ? -7.741 -0.706 22.372 1.00 78.06 83 ALA A CA 1
ATOM 597 C C . ALA A 1 83 ? -9.258 -0.730 22.655 1.00 78.06 83 ALA A C 1
ATOM 599 O O . ALA A 1 83 ? -9.794 0.253 23.159 1.00 78.06 83 ALA A O 1
ATOM 600 N N . GLY A 1 84 ? -9.956 -1.822 22.311 1.00 69.88 84 GLY A N 1
ATOM 601 C CA . GLY A 1 84 ? -11.400 -1.960 22.500 1.00 69.88 84 GLY A CA 1
ATOM 602 C C . GLY A 1 84 ? -12.203 -0.966 21.664 1.00 69.88 84 GLY A C 1
ATOM 603 O O . GLY A 1 84 ? -13.377 -0.729 21.925 1.00 69.88 84 GLY A O 1
ATOM 604 N N . VAL A 1 85 ? -11.578 -0.371 20.642 1.00 70.19 85 VAL A N 1
ATOM 605 C CA . VAL A 1 85 ? -12.198 0.674 19.831 1.00 70.19 85 VAL A CA 1
ATOM 606 C C . VAL A 1 85 ? -13.363 0.097 19.056 1.00 70.19 85 VAL A C 1
ATOM 608 O O . VAL A 1 85 ? -14.297 0.832 18.828 1.00 70.19 85 VAL A O 1
ATOM 611 N N . PHE A 1 86 ? -13.383 -1.184 18.686 1.00 68.00 86 PHE A N 1
ATOM 612 C CA . PHE A 1 86 ? -14.511 -1.787 17.957 1.00 68.00 86 PHE A CA 1
ATOM 613 C C . PHE A 1 86 ? -15.515 -2.541 18.837 1.00 68.00 86 PHE A C 1
ATOM 615 O O . PHE A 1 86 ? -16.554 -2.964 18.338 1.00 68.00 86 PHE A O 1
ATOM 622 N N . THR A 1 87 ? -15.230 -2.700 20.125 1.00 62.25 87 THR A N 1
ATOM 623 C CA . THR A 1 87 ? -16.121 -3.355 21.092 1.00 62.25 87 THR A CA 1
ATOM 624 C C . THR A 1 87 ? -16.981 -2.304 21.793 1.00 62.25 87 THR A C 1
ATOM 626 O O . THR A 1 87 ? -16.481 -1.220 22.093 1.00 62.25 87 THR A O 1
ATOM 629 N N . GLU A 1 88 ? -18.286 -2.564 21.925 1.00 57.97 88 GLU A N 1
ATOM 630 C CA . GLU A 1 88 ? -19.239 -1.729 22.689 1.00 57.97 88 GLU A CA 1
ATOM 631 C C . GLU A 1 88 ? -18.963 -1.746 24.194 1.00 57.97 88 GLU A C 1
ATOM 633 O O . GLU A 1 88 ? -18.581 -2.820 24.713 1.00 57.97 88 GLU A O 1
#